Protein AF-A0A085B6U9-F1 (afdb_monomer_lite)

Structure (mmCIF, N/CA/C/O backbone):
data_AF-A0A085B6U9-F1
#
_entry.id   AF-A0A085B6U9-F1
#
loop_
_atom_site.group_PDB
_atom_site.id
_atom_site.type_symbol
_atom_site.label_atom_id
_atom_site.label_alt_id
_atom_site.label_comp_id
_atom_site.label_asym_id
_atom_site.label_entity_id
_atom_site.label_seq_id
_atom_site.pdbx_PDB_ins_code
_atom_site.Cartn_x
_atom_site.Cartn_y
_atom_site.Cartn_z
_atom_site.occupancy
_atom_site.B_iso_or_equiv
_atom_site.auth_seq_id
_atom_site.auth_comp_id
_atom_site.auth_asym_id
_atom_site.auth_atom_id
_atom_site.pdbx_PDB_model_num
ATOM 1 N N . MET A 1 1 ? -28.269 -26.708 -28.629 1.00 34.62 1 MET A N 1
ATOM 2 C CA . MET A 1 1 ? -27.521 -26.053 -27.531 1.00 34.62 1 MET A CA 1
ATOM 3 C C . MET A 1 1 ? -26.055 -25.933 -27.921 1.00 34.62 1 MET A C 1
ATOM 5 O O . MET A 1 1 ? -25.406 -26.954 -28.085 1.00 34.62 1 MET A O 1
ATOM 9 N N . LYS A 1 2 ? -25.537 -24.718 -28.120 1.00 34.75 2 LYS A N 1
ATOM 10 C CA . LYS A 1 2 ? -24.095 -24.464 -28.277 1.00 34.75 2 LYS A CA 1
ATOM 11 C C . LYS A 1 2 ? -23.695 -23.452 -27.210 1.00 34.75 2 LYS A C 1
ATOM 13 O O . LYS A 1 2 ? -23.883 -22.256 -27.400 1.00 34.75 2 LYS A O 1
ATOM 18 N N . VAL A 1 3 ? -23.204 -23.938 -26.074 1.00 42.84 3 VAL A N 1
ATOM 19 C CA . VAL A 1 3 ? -22.596 -23.081 -25.053 1.00 42.84 3 VAL A CA 1
ATOM 20 C C . VAL A 1 3 ? -21.201 -22.731 -25.562 1.00 42.84 3 VAL A C 1
ATOM 22 O O . VAL A 1 3 ? -20.303 -23.569 -25.566 1.00 42.84 3 VAL A O 1
ATOM 25 N N . ARG A 1 4 ? -21.031 -21.511 -26.077 1.00 40.19 4 ARG A N 1
ATOM 26 C CA . ARG A 1 4 ? -19.706 -20.947 -26.344 1.00 40.19 4 ARG A CA 1
ATOM 27 C C . ARG A 1 4 ? -19.154 -20.444 -25.015 1.00 40.19 4 ARG A C 1
ATOM 29 O O . ARG A 1 4 ? -19.522 -19.366 -24.564 1.00 40.19 4 ARG A O 1
ATOM 36 N N . ILE A 1 5 ? -18.304 -21.245 -24.382 1.00 47.62 5 ILE A N 1
ATOM 37 C CA . ILE A 1 5 ? -17.497 -20.802 -23.245 1.00 47.62 5 ILE A CA 1
ATOM 38 C C . ILE A 1 5 ? -16.390 -19.918 -23.824 1.00 47.62 5 ILE A C 1
ATOM 40 O O . ILE A 1 5 ? -15.422 -20.410 -24.400 1.00 47.62 5 ILE A O 1
ATOM 44 N N . LEU A 1 6 ? -16.573 -18.602 -23.734 1.00 37.81 6 LEU A N 1
ATOM 45 C CA . LEU A 1 6 ? -15.522 -17.632 -24.008 1.00 37.81 6 LEU A CA 1
ATOM 46 C C . LEU A 1 6 ? -14.590 -17.620 -22.789 1.00 37.81 6 LEU A C 1
ATOM 48 O O . LEU A 1 6 ? -14.891 -16.991 -21.778 1.00 37.81 6 LEU A O 1
ATOM 52 N N . PHE A 1 7 ? -13.478 -18.350 -22.868 1.00 39.75 7 PHE A N 1
ATOM 53 C CA . PHE A 1 7 ? -12.375 -18.197 -21.921 1.00 39.75 7 PHE A CA 1
ATOM 54 C C . PHE A 1 7 ? -11.731 -16.827 -22.163 1.00 39.75 7 PHE A C 1
ATOM 56 O O . PHE A 1 7 ? -10.885 -16.662 -23.040 1.00 39.75 7 PHE A O 1
ATOM 63 N N . LEU A 1 8 ? -12.171 -15.824 -21.404 1.00 36.19 8 LEU A N 1
ATOM 64 C CA . LEU A 1 8 ? -11.485 -14.543 -21.304 1.00 36.19 8 LEU A CA 1
ATOM 65 C C . LEU A 1 8 ? -10.209 -14.779 -20.484 1.00 36.19 8 LEU A C 1
ATOM 67 O O . LEU A 1 8 ? -10.230 -14.763 -19.255 1.00 36.19 8 LEU A O 1
ATOM 71 N N . ILE A 1 9 ? -9.103 -15.073 -21.168 1.00 42.84 9 ILE A N 1
ATOM 72 C CA . ILE A 1 9 ? -7.777 -15.123 -20.551 1.00 42.84 9 ILE A CA 1
ATOM 73 C C . ILE A 1 9 ? -7.449 -13.683 -20.149 1.00 42.84 9 ILE A C 1
ATOM 75 O O . ILE A 1 9 ? -7.064 -12.869 -20.988 1.00 42.84 9 ILE A O 1
ATOM 79 N N . LEU A 1 10 ? -7.647 -13.351 -18.869 1.00 38.00 10 LEU A N 1
ATOM 80 C CA . LEU A 1 10 ? -7.000 -12.189 -18.275 1.00 38.00 10 LEU A CA 1
ATOM 81 C C . LEU A 1 10 ? -5.497 -12.409 -18.448 1.00 38.00 10 LEU A C 1
ATOM 83 O O . LEU A 1 10 ? -4.898 -13.225 -17.748 1.00 38.00 10 LEU A O 1
ATOM 87 N N . PHE A 1 11 ? -4.890 -11.691 -19.391 1.00 35.78 11 PHE A N 1
ATOM 88 C CA . PHE A 1 11 ? -3.456 -11.457 -19.382 1.00 35.78 11 PHE A CA 1
ATOM 89 C C . PHE A 1 11 ? -3.160 -10.637 -18.131 1.00 35.78 11 PHE A C 1
ATOM 91 O O . PHE A 1 11 ? -3.142 -9.410 -18.154 1.00 35.78 11 PHE A O 1
ATOM 98 N N . ILE A 1 12 ? -2.989 -11.331 -17.007 1.00 46.59 12 ILE A N 1
ATOM 99 C CA . ILE A 1 12 ? -2.345 -10.765 -15.837 1.00 46.59 12 ILE A CA 1
ATOM 100 C C . ILE A 1 12 ? -0.934 -10.468 -16.327 1.00 46.59 12 ILE A C 1
ATOM 102 O O . ILE A 1 12 ? -0.148 -11.386 -16.570 1.00 46.59 12 ILE A O 1
ATOM 106 N N . THR A 1 13 ? -0.655 -9.192 -16.573 1.00 43.94 13 THR A N 1
ATOM 107 C CA . THR A 1 13 ? 0.660 -8.656 -16.917 1.00 43.94 13 THR A CA 1
ATOM 108 C C . THR A 1 13 ? 1.561 -8.826 -15.700 1.00 43.94 13 THR A C 1
ATOM 110 O O . THR A 1 13 ? 1.844 -7.893 -14.949 1.00 43.94 13 THR A O 1
ATOM 113 N N . ASN A 1 14 ? 1.930 -10.077 -15.445 1.00 47.41 14 ASN A N 1
ATOM 114 C CA . ASN A 1 14 ? 2.932 -10.441 -14.473 1.00 47.41 14 ASN A CA 1
ATOM 115 C C . ASN A 1 14 ? 4.244 -9.864 -14.998 1.00 47.41 14 ASN A C 1
ATOM 117 O O . ASN A 1 14 ? 4.572 -10.039 -16.174 1.00 47.41 14 ASN A O 1
ATOM 121 N N . CYS A 1 15 ? 4.960 -9.154 -14.133 1.00 56.69 15 CYS A N 1
ATOM 122 C CA . CYS A 1 15 ? 6.300 -8.653 -14.398 1.00 56.69 15 CYS A CA 1
ATOM 123 C C . CYS A 1 15 ? 7.196 -9.884 -14.675 1.00 56.69 15 CYS A C 1
ATOM 125 O O . CYS A 1 15 ? 7.730 -10.467 -13.741 1.00 56.69 15 CYS A O 1
ATOM 127 N N . ASN A 1 16 ? 7.276 -10.361 -15.924 1.00 44.38 16 ASN A N 1
ATOM 128 C CA . ASN A 1 16 ? 8.026 -11.567 -16.275 1.00 44.38 16 ASN A CA 1
ATOM 129 C C . ASN A 1 16 ? 9.485 -11.152 -16.512 1.00 44.38 16 ASN A C 1
ATOM 131 O O . ASN A 1 16 ? 9.751 -10.461 -17.502 1.00 44.38 16 ASN A O 1
ATOM 135 N N . PRO A 1 17 ? 10.432 -11.485 -15.618 1.00 45.44 17 PRO A N 1
ATOM 136 C CA . PRO A 1 17 ? 11.805 -11.061 -15.791 1.00 45.44 17 PRO A CA 1
ATOM 137 C C . PRO A 1 17 ? 12.448 -11.965 -16.845 1.00 45.44 17 PRO A C 1
ATOM 139 O O . PRO A 1 17 ? 12.503 -13.186 -16.696 1.00 45.44 17 PRO A O 1
ATOM 142 N N . LYS A 1 18 ? 12.969 -11.378 -17.924 1.00 42.44 18 LYS A N 1
ATOM 143 C CA . LYS A 1 18 ? 14.032 -12.047 -18.674 1.00 42.44 18 LYS A CA 1
ATOM 144 C C . LYS A 1 18 ? 15.258 -12.036 -17.766 1.00 42.44 18 LYS A C 1
ATOM 146 O O . LYS A 1 18 ? 15.871 -10.995 -17.620 1.00 42.44 18 LYS A O 1
ATOM 151 N N . ASN A 1 19 ? 15.539 -13.174 -17.131 1.00 37.75 19 ASN A N 1
ATOM 152 C CA . ASN A 1 19 ? 16.795 -13.561 -16.476 1.00 37.75 19 ASN A CA 1
ATOM 153 C C . ASN A 1 19 ? 17.867 -12.454 -16.366 1.00 37.75 19 ASN A C 1
ATOM 155 O O . ASN A 1 19 ? 18.867 -12.504 -17.085 1.00 37.75 19 ASN A O 1
ATOM 159 N N . SER A 1 20 ? 17.712 -11.502 -15.444 1.00 37.53 20 SER A N 1
ATOM 160 C CA . SER A 1 20 ? 18.821 -10.642 -15.035 1.00 37.53 20 SER A CA 1
ATOM 161 C C . SER A 1 20 ? 19.464 -11.276 -13.800 1.00 37.53 20 SER A C 1
ATOM 163 O O . SER A 1 20 ? 18.860 -11.445 -12.746 1.00 37.53 20 SER A O 1
ATOM 165 N N . LYS A 1 21 ? 20.699 -11.754 -13.970 1.00 34.97 21 LYS A N 1
ATOM 166 C CA . LYS A 1 21 ? 21.446 -12.596 -13.015 1.00 34.97 21 LYS A CA 1
ATOM 167 C C . LYS A 1 21 ? 21.973 -11.856 -11.772 1.00 34.97 21 LYS A C 1
ATOM 169 O O . LYS A 1 21 ? 22.917 -12.324 -11.149 1.00 34.97 21 LYS A O 1
ATOM 174 N N . LEU A 1 22 ? 21.375 -10.730 -11.405 1.00 40.50 22 LEU A N 1
ATOM 175 C CA . LEU A 1 22 ? 21.756 -9.906 -10.257 1.00 40.50 22 LEU A CA 1
ATOM 176 C C . LEU A 1 22 ? 20.477 -9.324 -9.634 1.00 40.50 22 LEU A C 1
ATOM 178 O O . LEU A 1 22 ? 20.270 -8.115 -9.627 1.00 40.50 22 LEU A O 1
ATOM 182 N N . GLU A 1 23 ? 19.576 -10.193 -9.171 1.00 43.03 23 GLU A N 1
ATOM 183 C CA . GLU A 1 23 ? 18.568 -9.791 -8.185 1.00 43.03 23 GLU A CA 1
ATOM 184 C C . GLU A 1 23 ? 19.289 -9.737 -6.836 1.00 43.03 23 GLU A C 1
ATOM 186 O O . GLU A 1 23 ? 19.410 -10.748 -6.145 1.00 43.03 23 GLU A O 1
ATOM 191 N N . ASP A 1 24 ? 19.854 -8.580 -6.491 1.00 44.72 24 ASP A N 1
ATOM 192 C CA . ASP A 1 24 ? 20.203 -8.346 -5.095 1.00 44.72 24 ASP A CA 1
ATOM 193 C C . ASP A 1 24 ? 18.875 -8.339 -4.330 1.00 44.72 24 ASP A C 1
ATOM 195 O O . ASP A 1 24 ? 17.967 -7.562 -4.627 1.00 44.72 24 ASP A O 1
ATOM 199 N N . ASP A 1 25 ? 18.714 -9.291 -3.414 1.00 51.00 25 ASP A N 1
ATOM 200 C CA . ASP A 1 25 ? 17.431 -9.685 -2.815 1.00 51.00 25 ASP A CA 1
ATOM 201 C C . ASP A 1 25 ? 16.840 -8.599 -1.880 1.00 51.00 25 ASP A C 1
ATOM 203 O O . ASP A 1 25 ? 15.831 -8.817 -1.205 1.00 51.00 25 ASP A O 1
ATOM 207 N N . ASN A 1 26 ? 17.494 -7.431 -1.823 1.00 56.41 26 ASN A N 1
ATOM 208 C CA . ASN A 1 26 ? 17.183 -6.276 -0.995 1.00 56.41 26 ASN A CA 1
ATOM 209 C C . ASN A 1 26 ? 17.076 -5.018 -1.867 1.00 56.41 26 ASN A C 1
ATOM 211 O O . ASN A 1 26 ? 17.933 -4.755 -2.712 1.00 56.41 26 ASN A O 1
ATOM 215 N N . SER A 1 27 ? 16.063 -4.185 -1.617 1.00 57.47 27 SER A N 1
ATOM 216 C CA . SER A 1 27 ? 16.022 -2.848 -2.210 1.00 57.47 27 SER A CA 1
ATOM 217 C C . SER A 1 27 ? 17.234 -2.039 -1.715 1.00 57.47 27 SER A C 1
ATOM 219 O O . SER A 1 27 ? 17.561 -2.111 -0.527 1.00 57.47 27 SER A O 1
ATOM 221 N N . PRO A 1 28 ? 17.911 -1.257 -2.578 1.00 65.69 28 PRO A N 1
ATOM 222 C CA . PRO A 1 28 ? 19.008 -0.395 -2.145 1.00 65.69 28 PRO A CA 1
ATOM 223 C C . PRO A 1 28 ? 18.579 0.505 -0.987 1.00 65.69 28 PRO A C 1
ATOM 225 O O . PRO A 1 28 ? 17.441 0.971 -0.974 1.00 65.69 28 PRO A O 1
ATOM 228 N N . ASN A 1 29 ? 19.497 0.811 -0.063 1.00 64.38 29 ASN A N 1
ATOM 229 C CA . ASN A 1 29 ? 19.189 1.571 1.158 1.00 64.38 29 ASN A CA 1
ATOM 230 C C . ASN A 1 29 ? 18.389 2.857 0.905 1.00 64.38 29 ASN A C 1
ATOM 232 O O . ASN A 1 29 ? 17.499 3.181 1.681 1.00 64.38 29 ASN A O 1
ATOM 236 N N . ILE A 1 30 ? 18.660 3.554 -0.204 1.00 62.66 30 ILE A N 1
ATOM 237 C CA . ILE A 1 30 ? 17.971 4.800 -0.574 1.00 62.66 30 ILE A CA 1
ATOM 238 C C . ILE A 1 30 ? 16.460 4.629 -0.784 1.00 62.66 30 ILE A C 1
ATOM 240 O O . ILE A 1 30 ? 15.720 5.599 -0.682 1.00 62.66 30 ILE A O 1
ATOM 244 N N . PHE A 1 31 ? 16.018 3.410 -1.092 1.00 69.94 31 PHE A N 1
ATOM 245 C CA . PHE A 1 31 ? 14.625 3.077 -1.337 1.00 69.94 31 PHE A CA 1
ATOM 246 C C . PHE A 1 31 ? 13.972 2.381 -0.147 1.00 69.94 31 PHE A C 1
ATOM 248 O O . PHE A 1 31 ? 12.766 2.196 -0.180 1.00 69.94 31 PHE A O 1
ATOM 255 N N . LEU A 1 32 ? 14.704 1.957 0.884 1.00 69.50 32 LEU A N 1
ATOM 256 C CA . LEU A 1 32 ? 14.102 1.192 1.976 1.00 69.50 32 LEU A CA 1
ATOM 257 C C . LEU A 1 32 ? 13.044 2.021 2.715 1.00 69.50 32 LEU A C 1
ATOM 259 O O . LEU A 1 32 ? 13.318 3.112 3.217 1.00 69.50 32 LEU A O 1
ATOM 263 N N . THR A 1 33 ? 11.832 1.475 2.813 1.00 61.41 33 THR A N 1
ATOM 264 C CA . THR A 1 33 ? 10.823 1.974 3.749 1.00 61.41 33 THR A CA 1
ATOM 265 C C . THR A 1 33 ? 11.217 1.522 5.147 1.00 61.41 33 THR A C 1
ATOM 267 O O . THR A 1 33 ? 11.375 0.323 5.374 1.00 61.41 33 THR A O 1
ATOM 270 N N . ASN A 1 34 ? 11.368 2.460 6.080 1.00 58.34 34 ASN A N 1
ATOM 271 C CA . ASN A 1 34 ? 11.744 2.208 7.470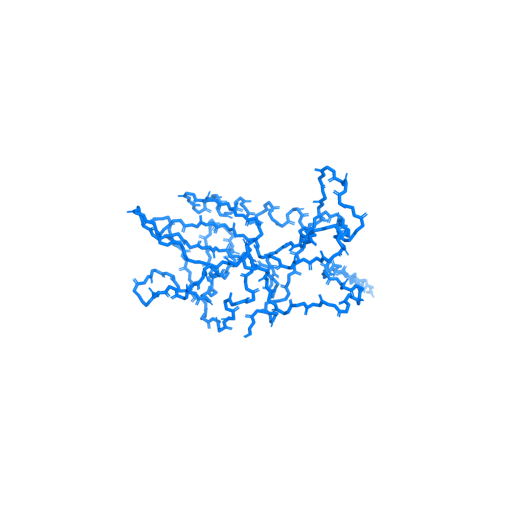 1.00 58.34 34 ASN A CA 1
ATOM 272 C C . ASN A 1 34 ? 13.105 1.516 7.682 1.00 58.34 34 ASN A C 1
ATOM 274 O O . ASN A 1 34 ? 13.231 0.293 7.715 1.00 58.34 34 ASN A O 1
ATOM 278 N N . TYR A 1 35 ? 14.120 2.329 8.000 1.00 52.19 35 TYR A N 1
ATOM 279 C CA . TYR A 1 35 ? 15.441 1.879 8.466 1.00 52.19 35 TYR A CA 1
ATOM 280 C C . TYR A 1 35 ? 15.385 1.026 9.758 1.00 52.19 35 TYR A C 1
ATOM 282 O O . TYR A 1 35 ? 16.368 0.374 10.115 1.00 52.19 35 TYR A O 1
ATOM 290 N N . TRP A 1 36 ? 14.235 0.983 10.444 1.00 58.09 36 TRP A N 1
ATOM 291 C CA . TRP A 1 36 ? 14.018 0.285 11.713 1.00 58.09 36 TRP A CA 1
ATOM 292 C C . TRP A 1 36 ? 12.545 -0.107 11.842 1.00 58.09 36 TRP A C 1
ATOM 294 O O . TRP A 1 36 ? 11.655 0.675 11.513 1.00 58.09 36 TRP A O 1
ATOM 304 N N . LYS A 1 37 ? 12.276 -1.308 12.360 1.00 66.38 37 LYS A N 1
ATOM 305 C CA . LYS A 1 37 ? 10.914 -1.731 12.700 1.00 66.38 37 LYS A CA 1
ATOM 306 C C . LYS A 1 37 ? 10.340 -0.782 13.764 1.00 66.38 37 LYS A C 1
ATOM 308 O O . LYS A 1 37 ? 10.841 -0.765 14.886 1.00 66.38 37 LYS A O 1
ATOM 313 N N . VAL A 1 38 ? 9.302 -0.025 13.411 1.00 77.69 38 VAL A N 1
ATOM 314 C CA . VAL A 1 38 ? 8.537 0.817 14.347 1.00 77.69 38 VAL A CA 1
ATOM 315 C C . VAL A 1 38 ? 7.830 -0.082 15.371 1.00 77.69 38 VAL A C 1
ATOM 317 O O . VAL A 1 38 ? 7.332 -1.151 15.011 1.00 77.69 38 VAL A O 1
ATOM 320 N N . ASP A 1 39 ? 7.800 0.317 16.649 1.00 85.88 39 ASP A N 1
ATOM 321 C CA . ASP A 1 39 ? 6.961 -0.361 17.647 1.00 85.88 39 ASP A CA 1
ATOM 322 C C . ASP A 1 39 ? 5.493 0.008 17.403 1.00 85.88 39 ASP A C 1
ATOM 324 O O . ASP A 1 39 ? 5.039 1.102 17.729 1.00 85.88 39 ASP A O 1
ATOM 328 N N . ASP A 1 40 ? 4.761 -0.913 16.785 1.00 89.19 40 ASP A N 1
ATOM 329 C CA . ASP A 1 40 ? 3.393 -0.721 16.310 1.00 89.19 40 ASP A CA 1
ATOM 330 C C . ASP A 1 40 ? 2.331 -1.342 17.231 1.00 89.19 40 ASP A C 1
ATOM 332 O O . ASP A 1 40 ? 1.142 -1.352 16.909 1.00 89.19 40 ASP A O 1
ATOM 336 N N . LYS A 1 41 ? 2.723 -1.853 18.408 1.00 88.94 41 LYS A N 1
ATOM 337 C CA . LYS A 1 41 ? 1.820 -2.601 19.303 1.00 88.94 41 LYS A CA 1
ATOM 338 C C . LYS A 1 41 ? 0.549 -1.838 19.668 1.00 88.94 41 LYS A C 1
ATOM 340 O O . LYS A 1 41 ? -0.513 -2.463 19.736 1.00 88.94 41 LYS A O 1
ATOM 345 N N . ASN A 1 42 ? 0.687 -0.530 19.882 1.00 90.00 42 ASN A N 1
ATOM 346 C CA . ASN A 1 42 ? -0.371 0.375 20.332 1.00 90.00 42 ASN A CA 1
ATOM 347 C C . ASN A 1 42 ? -0.922 1.269 19.208 1.00 90.00 42 ASN A C 1
ATOM 349 O O . ASN A 1 42 ? -1.703 2.177 19.484 1.00 90.00 42 ASN A O 1
ATOM 353 N N . LEU A 1 43 ? -0.514 1.043 17.956 1.00 93.06 43 LEU A N 1
ATOM 354 C CA . LEU A 1 43 ? -1.001 1.806 16.810 1.00 93.06 43 LEU A CA 1
ATOM 355 C C . LEU A 1 43 ? -2.310 1.216 16.271 1.00 93.06 43 LEU A C 1
ATOM 357 O O . LEU A 1 43 ? -2.606 0.035 16.464 1.00 93.06 43 LEU A O 1
ATOM 361 N N . LYS A 1 44 ? -3.096 2.045 15.567 1.00 93.44 44 LYS A N 1
ATOM 362 C CA . LYS A 1 44 ? -4.365 1.619 14.943 1.00 93.44 44 LYS A CA 1
ATOM 363 C C . LYS A 1 44 ? -4.166 0.488 13.935 1.00 93.44 44 LYS A C 1
ATOM 365 O O . LYS A 1 44 ? -5.018 -0.386 13.831 1.00 93.44 44 LYS A O 1
ATOM 370 N N . LEU A 1 45 ? -3.060 0.533 13.199 1.00 95.25 45 LEU A N 1
ATOM 371 C CA . LEU A 1 45 ? -2.657 -0.466 12.220 1.00 95.25 45 LEU A CA 1
ATOM 372 C C . LEU A 1 45 ? -1.224 -0.908 12.497 1.00 95.25 45 LEU A C 1
ATOM 374 O O . LEU A 1 45 ? -0.409 -0.118 12.975 1.00 95.25 45 LEU A O 1
ATOM 378 N N . LYS A 1 46 ? -0.923 -2.161 12.166 1.00 94.38 46 LYS A N 1
ATOM 379 C CA . LYS A 1 46 ? 0.391 -2.772 12.368 1.00 94.38 46 LYS A CA 1
ATOM 380 C C . LYS A 1 46 ? 1.041 -3.111 11.046 1.00 94.38 46 LYS A C 1
ATOM 382 O O . LYS A 1 46 ? 0.370 -3.371 10.047 1.00 94.38 46 LYS A O 1
ATOM 387 N N . PHE A 1 47 ? 2.363 -3.158 11.051 1.00 92.56 47 PHE A N 1
ATOM 388 C CA . PHE A 1 47 ? 3.131 -3.613 9.911 1.00 92.56 47 PHE A CA 1
ATOM 389 C C . PHE A 1 47 ? 2.717 -5.043 9.539 1.00 92.56 47 PHE A C 1
ATOM 391 O O . PHE A 1 47 ? 2.623 -5.932 10.391 1.00 92.56 47 PHE A O 1
ATOM 398 N N . GLY A 1 48 ? 2.445 -5.264 8.256 1.00 93.75 48 GLY A N 1
ATOM 399 C CA . GLY A 1 48 ? 1.944 -6.528 7.728 1.00 93.75 48 GLY A CA 1
ATOM 400 C C . GLY A 1 48 ? 0.434 -6.738 7.864 1.00 93.75 48 GLY A C 1
ATOM 401 O O . GLY A 1 48 ? -0.062 -7.765 7.397 1.00 93.75 48 GLY A O 1
ATOM 402 N N . ASP A 1 49 ? -0.324 -5.809 8.457 1.00 96.62 49 ASP A N 1
ATOM 403 C CA . ASP A 1 49 ? -1.783 -5.924 8.483 1.00 96.62 49 ASP A CA 1
ATOM 404 C C . ASP A 1 49 ? -2.345 -5.861 7.062 1.00 96.62 49 ASP A C 1
ATOM 406 O O . ASP A 1 49 ? -2.201 -4.865 6.352 1.00 96.62 49 ASP A O 1
ATOM 410 N N . LEU A 1 50 ? -3.018 -6.938 6.657 1.00 97.31 50 LEU A N 1
ATOM 411 C CA . LEU A 1 50 ? -3.885 -6.951 5.491 1.00 97.31 50 LEU A CA 1
ATOM 412 C C . LEU A 1 50 ? -5.231 -6.368 5.912 1.00 97.31 50 LEU A C 1
ATOM 414 O O . LEU A 1 50 ? -5.974 -6.987 6.679 1.00 97.31 50 LEU A O 1
ATOM 418 N N . VAL A 1 51 ? -5.544 -5.195 5.385 1.00 97.69 51 VAL A N 1
ATOM 419 C CA . VAL A 1 51 ? -6.740 -4.426 5.711 1.00 97.69 51 VAL A CA 1
ATOM 420 C C . VAL A 1 51 ? -7.690 -4.352 4.526 1.00 97.69 51 VAL A C 1
ATOM 422 O O . VAL A 1 51 ? -7.282 -4.377 3.365 1.00 97.69 51 VAL A O 1
ATOM 425 N N . GLU A 1 52 ? -8.975 -4.253 4.834 1.00 97.50 52 GLU A N 1
ATOM 426 C CA . GLU A 1 52 ? -10.041 -3.983 3.880 1.00 97.50 52 GLU A CA 1
ATOM 427 C C . GLU A 1 52 ? -10.779 -2.712 4.303 1.00 97.50 52 GLU A C 1
ATOM 429 O O . GLU A 1 52 ? -11.322 -2.649 5.406 1.00 97.50 52 GLU A O 1
ATOM 434 N N . PHE A 1 53 ? -10.786 -1.703 3.436 1.00 95.94 53 PHE A N 1
ATOM 435 C CA . PHE A 1 53 ? -11.553 -0.472 3.610 1.00 95.94 53 PHE A CA 1
ATOM 436 C C . PHE A 1 53 ? -12.861 -0.572 2.831 1.00 95.94 53 PHE A C 1
ATOM 438 O O . PHE A 1 53 ? -12.846 -0.857 1.631 1.00 95.94 53 PHE A O 1
ATOM 445 N N . ASN A 1 54 ? -13.979 -0.291 3.501 1.00 93.75 54 ASN A N 1
ATOM 446 C CA . ASN A 1 54 ? -15.298 -0.237 2.874 1.00 93.75 54 ASN A CA 1
ATOM 447 C C . ASN A 1 54 ? -15.631 1.228 2.569 1.00 93.75 54 ASN A C 1
ATOM 449 O O . ASN A 1 54 ? -15.916 2.010 3.480 1.00 93.75 54 ASN A O 1
ATOM 453 N N . ILE A 1 55 ? -15.568 1.616 1.295 1.00 92.25 55 ILE A N 1
ATOM 454 C CA . ILE A 1 55 ? -15.741 3.008 0.861 1.00 92.25 55 ILE A CA 1
ATOM 455 C C . ILE A 1 55 ? -16.896 3.070 -0.136 1.00 92.25 55 ILE A C 1
ATOM 457 O O . ILE A 1 55 ? -16.754 2.800 -1.330 1.00 92.25 55 ILE A O 1
ATOM 461 N N . GLY A 1 56 ? -18.081 3.421 0.364 1.00 89.00 56 GLY A N 1
ATOM 462 C CA . GLY A 1 56 ? -19.307 3.379 -0.428 1.00 89.00 56 GLY A CA 1
ATOM 463 C C . GLY A 1 56 ? -19.665 1.940 -0.808 1.00 89.00 56 GLY A C 1
ATOM 464 O O . GLY A 1 56 ? -20.066 1.163 0.050 1.00 89.00 56 GLY A O 1
ATOM 465 N N . LYS A 1 57 ? -19.541 1.599 -2.096 1.00 89.88 57 LYS A N 1
ATOM 466 C CA . LYS A 1 57 ? -19.800 0.245 -2.631 1.00 89.88 57 LYS A CA 1
ATOM 467 C C . LYS A 1 57 ? -18.520 -0.532 -2.963 1.00 89.88 57 LYS A C 1
ATOM 469 O O . LYS A 1 57 ? -18.605 -1.640 -3.480 1.00 89.88 57 LYS A O 1
ATOM 474 N N . GLU A 1 58 ? -17.359 0.071 -2.727 1.00 91.94 58 GLU A N 1
ATOM 475 C CA . GLU A 1 58 ? -16.057 -0.481 -3.093 1.00 91.94 58 GLU A CA 1
ATOM 476 C C . GLU A 1 58 ? -15.363 -1.048 -1.858 1.00 91.94 58 GLU A C 1
ATOM 478 O O . GLU A 1 58 ? -15.330 -0.401 -0.807 1.00 91.94 58 GLU A O 1
ATOM 483 N N . ASN A 1 59 ? -14.756 -2.221 -2.026 1.00 93.62 59 ASN A N 1
ATOM 484 C CA . ASN A 1 59 ? -13.929 -2.855 -1.007 1.00 93.62 59 ASN A CA 1
ATOM 485 C C . ASN A 1 59 ? -12.479 -2.823 -1.473 1.00 93.62 59 ASN A C 1
ATOM 487 O O . ASN A 1 59 ? -12.103 -3.522 -2.417 1.00 93.62 59 ASN A O 1
ATOM 491 N N . ILE A 1 60 ? -11.670 -1.998 -0.817 1.00 95.56 60 ILE A N 1
ATOM 492 C CA . ILE A 1 60 ? -10.260 -1.824 -1.163 1.00 95.56 60 ILE A CA 1
ATOM 493 C C . ILE A 1 60 ? -9.424 -2.643 -0.202 1.00 95.56 60 ILE A C 1
ATOM 495 O O . ILE A 1 60 ? -9.496 -2.443 1.009 1.00 95.56 60 ILE A O 1
ATOM 499 N N . LYS A 1 61 ? -8.591 -3.530 -0.745 1.00 97.31 61 LYS A N 1
ATOM 500 C CA . LYS A 1 61 ? -7.618 -4.282 0.044 1.00 97.31 61 LYS A CA 1
ATOM 501 C C . LYS A 1 61 ? -6.254 -3.625 -0.050 1.00 97.31 61 LYS A C 1
ATOM 503 O O . LYS A 1 61 ? -5.794 -3.298 -1.143 1.00 97.31 61 LYS A O 1
ATOM 508 N N . ALA A 1 62 ? -5.609 -3.466 1.095 1.00 97.31 62 ALA A N 1
ATOM 509 C CA . ALA A 1 62 ? -4.251 -2.960 1.197 1.00 97.31 62 ALA A CA 1
ATOM 510 C C . ALA A 1 62 ? -3.477 -3.746 2.252 1.00 97.31 62 ALA A C 1
ATOM 512 O O . ALA A 1 62 ? -4.070 -4.307 3.171 1.00 97.31 62 ALA A O 1
ATOM 513 N N . ILE A 1 63 ? -2.157 -3.778 2.130 1.00 96.69 63 ILE A N 1
ATOM 514 C CA . ILE A 1 63 ? -1.262 -4.243 3.184 1.00 96.69 63 ILE A CA 1
ATOM 515 C C . ILE A 1 63 ? -0.462 -3.056 3.712 1.00 96.69 63 ILE A C 1
ATOM 517 O O . ILE A 1 63 ? 0.019 -2.226 2.939 1.00 96.69 63 ILE A O 1
ATOM 521 N N . VAL A 1 64 ? -0.343 -2.962 5.032 1.00 95.44 64 VAL A N 1
ATOM 522 C CA . VAL A 1 64 ? 0.486 -1.949 5.690 1.00 95.44 64 VAL A CA 1
ATOM 523 C C . VAL A 1 64 ? 1.941 -2.387 5.575 1.00 95.44 64 VAL A C 1
ATOM 525 O O . VAL A 1 64 ? 2.350 -3.360 6.208 1.00 95.44 64 VAL A O 1
ATOM 528 N N . LEU A 1 65 ? 2.715 -1.699 4.741 1.00 93.44 65 LEU A N 1
ATOM 529 C CA . LEU A 1 65 ? 4.126 -2.019 4.481 1.00 93.44 65 LEU A CA 1
ATOM 530 C C . LEU A 1 65 ? 5.065 -0.862 4.824 1.00 93.44 65 LEU A C 1
ATOM 532 O O . LEU A 1 65 ? 6.264 -0.965 4.594 1.00 93.44 65 LEU A O 1
ATOM 536 N N . ASP A 1 66 ? 4.537 0.219 5.393 1.00 91.94 66 ASP A N 1
ATOM 537 C CA . ASP A 1 66 ? 5.335 1.286 5.977 1.00 91.94 66 ASP A CA 1
ATOM 538 C C . ASP A 1 66 ? 4.556 1.994 7.089 1.00 91.94 66 ASP A C 1
ATOM 540 O O . ASP A 1 66 ? 3.322 2.024 7.079 1.00 91.94 66 ASP A O 1
ATOM 544 N N . ILE A 1 67 ? 5.276 2.561 8.051 1.00 91.88 67 ILE A N 1
ATOM 545 C CA . ILE A 1 67 ? 4.717 3.370 9.139 1.00 91.88 67 ILE A CA 1
ATOM 546 C C . ILE A 1 67 ? 5.687 4.520 9.369 1.00 91.88 67 ILE A C 1
ATOM 548 O O . ILE A 1 67 ? 6.832 4.271 9.728 1.00 91.88 67 ILE A O 1
ATOM 552 N N . SER A 1 68 ? 5.229 5.753 9.179 1.00 89.94 68 SER A N 1
ATOM 553 C CA . SER A 1 68 ? 6.017 6.969 9.376 1.00 89.94 68 SER A CA 1
ATOM 554 C C . SER A 1 68 ? 5.435 7.759 10.551 1.00 89.94 68 SER A C 1
ATOM 556 O O . SER A 1 68 ? 4.385 8.389 10.394 1.00 89.94 68 SER A O 1
ATOM 558 N N . PRO A 1 69 ? 6.043 7.684 11.748 1.00 8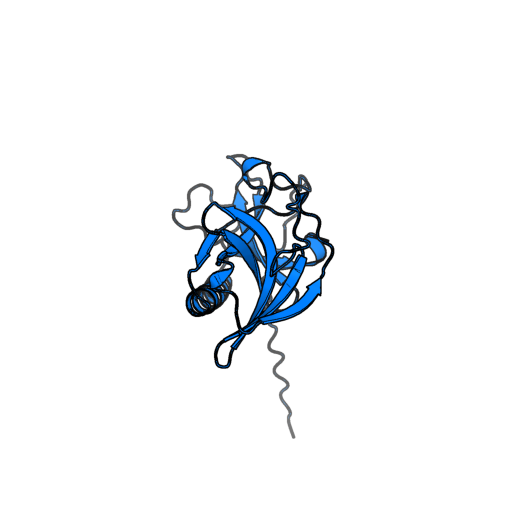8.50 69 PRO A N 1
ATOM 559 C CA . PRO A 1 69 ? 5.664 8.531 12.871 1.00 88.50 69 PRO A CA 1
ATOM 560 C C . PRO A 1 69 ? 6.101 9.975 12.610 1.00 88.50 69 PRO A C 1
ATOM 562 O O . PRO A 1 69 ? 7.278 10.233 12.360 1.00 88.50 69 PRO A O 1
ATOM 565 N N . GLU A 1 70 ? 5.167 10.915 12.705 1.00 88.25 70 GLU A N 1
ATOM 566 C CA . GLU A 1 70 ? 5.411 12.351 12.570 1.00 88.25 70 GLU A CA 1
ATOM 567 C C . GLU A 1 70 ? 4.847 13.114 13.782 1.00 88.25 70 GLU A C 1
ATOM 569 O O . GLU A 1 70 ? 4.218 12.539 14.672 1.00 88.25 70 GLU A O 1
ATOM 574 N N . ASN A 1 71 ? 5.105 14.425 13.856 1.00 87.06 71 ASN A N 1
ATOM 575 C CA . ASN A 1 71 ? 4.692 15.252 14.999 1.00 87.06 71 ASN A CA 1
ATOM 576 C C . ASN A 1 71 ? 3.165 15.369 15.143 1.00 87.06 71 ASN A C 1
ATOM 578 O O . ASN A 1 71 ? 2.673 15.621 16.242 1.00 87.06 71 ASN A O 1
ATOM 582 N N . ASP A 1 72 ? 2.423 15.243 14.043 1.00 90.19 72 ASP A N 1
ATOM 583 C CA . ASP A 1 72 ? 0.965 15.371 13.985 1.00 90.19 72 ASP A CA 1
ATOM 584 C C . ASP A 1 72 ? 0.223 14.027 14.067 1.00 90.19 72 ASP A C 1
ATOM 586 O O . ASP A 1 72 ? -1.010 14.011 14.147 1.00 90.19 72 ASP A O 1
ATOM 590 N N . GLY A 1 73 ? 0.971 12.923 14.129 1.00 90.44 73 GLY A N 1
ATOM 591 C CA . GLY A 1 73 ? 0.463 11.568 14.271 1.00 90.44 73 GLY A CA 1
ATOM 592 C C . GLY A 1 73 ? 1.207 10.570 13.390 1.00 90.44 73 GLY A C 1
ATOM 593 O O . GLY A 1 73 ? 2.278 10.830 12.842 1.00 90.44 73 GLY A O 1
ATOM 594 N N . ASN A 1 74 ? 0.643 9.373 13.284 1.00 92.69 74 ASN A N 1
ATOM 595 C CA . ASN A 1 74 ? 1.221 8.276 12.518 1.00 92.69 74 ASN A CA 1
ATOM 596 C C . ASN A 1 74 ? 0.638 8.223 11.104 1.00 92.69 74 ASN A C 1
ATOM 598 O O . ASN A 1 74 ? -0.582 8.222 10.912 1.00 92.69 74 ASN A O 1
ATOM 602 N N . TRP A 1 75 ? 1.514 8.087 10.113 1.00 93.88 75 TRP A N 1
ATOM 603 C CA . TRP A 1 75 ? 1.143 7.848 8.723 1.00 93.88 75 TRP A CA 1
ATOM 604 C C . TRP A 1 75 ? 1.378 6.389 8.357 1.00 93.88 75 TRP A C 1
ATOM 606 O O . TRP A 1 75 ? 2.485 5.869 8.490 1.00 93.88 75 TRP A O 1
ATOM 616 N N . PHE A 1 76 ? 0.342 5.723 7.858 1.00 94.69 76 PHE A N 1
ATOM 617 C CA . PHE A 1 76 ? 0.415 4.316 7.472 1.00 94.69 76 PHE A CA 1
ATOM 618 C C . PHE A 1 76 ? 0.546 4.202 5.958 1.00 94.69 76 PHE A C 1
ATOM 620 O O . PHE A 1 76 ? -0.355 4.613 5.226 1.00 94.69 76 PHE A O 1
ATOM 627 N N . GLY A 1 77 ? 1.660 3.640 5.493 1.00 95.06 77 GLY A N 1
ATOM 628 C CA . GLY A 1 77 ? 1.901 3.354 4.085 1.00 95.06 77 GLY A CA 1
ATOM 629 C C . GLY A 1 77 ? 1.123 2.119 3.653 1.00 95.06 77 GLY A C 1
ATOM 630 O O . GLY A 1 77 ? 1.498 0.982 3.956 1.00 95.06 77 GLY A O 1
ATOM 631 N N . LEU A 1 78 ? 0.033 2.356 2.930 1.00 96.75 78 LEU A N 1
ATOM 632 C CA . LEU A 1 78 ? -0.850 1.334 2.391 1.00 96.75 78 LEU A CA 1
ATOM 633 C C . LEU A 1 78 ? -0.408 0.971 0.976 1.00 96.75 78 LEU A C 1
ATOM 635 O O . LEU A 1 78 ? -0.466 1.802 0.071 1.00 96.75 78 LEU A O 1
ATOM 639 N N . CYS A 1 79 ? -0.016 -0.283 0.773 1.00 96.38 79 CYS A N 1
ATOM 640 C CA . CYS A 1 79 ? 0.225 -0.828 -0.556 1.00 96.38 79 CYS A CA 1
ATOM 641 C C . CYS A 1 79 ? -1.006 -1.619 -1.009 1.00 96.38 79 CYS A C 1
ATOM 643 O O . CYS A 1 79 ? -1.394 -2.602 -0.371 1.00 96.38 79 CYS A O 1
ATOM 645 N N . PHE A 1 80 ? -1.661 -1.174 -2.082 1.00 97.44 80 PHE A N 1
ATOM 646 C CA . PHE A 1 80 ? -2.913 -1.777 -2.541 1.00 97.44 80 PHE A CA 1
ATOM 647 C C . PHE A 1 80 ? -2.722 -3.171 -3.136 1.00 97.44 80 PHE A C 1
ATOM 649 O O . PHE A 1 80 ? -1.664 -3.503 -3.673 1.00 97.44 80 PHE A O 1
ATOM 656 N N . LEU A 1 81 ? -3.786 -3.977 -3.073 1.00 95.50 81 LEU A N 1
ATOM 657 C CA . LEU A 1 81 ? -3.838 -5.310 -3.659 1.00 95.50 81 LEU A CA 1
ATOM 658 C C . LEU A 1 81 ? -4.820 -5.386 -4.828 1.00 95.50 81 LEU A C 1
ATOM 660 O O . LEU A 1 81 ? -5.922 -4.844 -4.777 1.00 95.50 81 LEU A O 1
ATOM 664 N N . ASN A 1 82 ? -4.450 -6.171 -5.837 1.00 93.25 82 ASN A N 1
ATOM 665 C CA . ASN A 1 82 ? -5.360 -6.746 -6.820 1.00 93.25 82 ASN A CA 1
ATOM 666 C C . ASN A 1 82 ? -5.262 -8.278 -6.716 1.00 93.25 82 ASN A C 1
ATOM 668 O O . ASN A 1 82 ? -4.278 -8.887 -7.139 1.00 93.25 82 ASN A O 1
ATOM 672 N N . GLY A 1 83 ? -6.236 -8.909 -6.057 1.00 90.00 83 GLY A N 1
ATOM 673 C CA . GLY A 1 83 ? -6.128 -10.318 -5.665 1.00 90.00 83 GLY A CA 1
ATOM 674 C C . GLY A 1 83 ? -4.977 -10.549 -4.675 1.00 90.00 83 GLY A C 1
ATOM 675 O O . GLY A 1 83 ? -4.947 -9.933 -3.614 1.00 90.00 83 GLY A O 1
ATOM 676 N N . ASN A 1 84 ? -4.034 -11.434 -5.021 1.00 89.00 84 ASN A N 1
ATOM 677 C CA . ASN A 1 84 ? -2.825 -11.726 -4.226 1.00 89.00 84 ASN A CA 1
ATOM 678 C C . ASN A 1 84 ? -1.581 -10.957 -4.706 1.00 89.00 84 ASN A C 1
ATOM 680 O O . ASN A 1 84 ? -0.454 -11.305 -4.342 1.00 89.00 84 ASN A O 1
ATOM 684 N N . GLN A 1 85 ? -1.770 -9.952 -5.557 1.00 92.88 85 GLN A N 1
ATOM 685 C CA . GLN A 1 85 ? -0.681 -9.147 -6.083 1.00 92.88 85 GLN A CA 1
ATOM 686 C C . GLN A 1 85 ? -0.723 -7.744 -5.492 1.00 92.88 85 GLN A C 1
ATOM 688 O O . GLN A 1 85 ? -1.797 -7.153 -5.393 1.00 92.88 85 GLN A O 1
ATOM 693 N N . ILE A 1 86 ? 0.439 -7.214 -5.126 1.00 94.25 86 ILE A N 1
ATOM 694 C CA . ILE A 1 86 ? 0.584 -5.864 -4.588 1.00 94.25 86 ILE A CA 1
ATOM 695 C C . ILE A 1 86 ? 0.995 -4.878 -5.678 1.00 94.25 86 ILE A C 1
ATOM 697 O O . ILE A 1 86 ? 1.612 -5.255 -6.680 1.00 94.25 86 ILE A O 1
ATOM 701 N N . PHE A 1 87 ? 0.650 -3.613 -5.478 1.00 95.25 87 PHE A N 1
ATOM 702 C CA . PHE A 1 87 ? 0.972 -2.534 -6.400 1.00 95.25 87 PHE A CA 1
ATOM 703 C C . PHE A 1 87 ? 2.447 -2.153 -6.246 1.00 95.25 87 PHE A C 1
ATOM 705 O O . PHE A 1 87 ? 2.901 -1.804 -5.161 1.00 95.25 87 PHE A O 1
ATOM 712 N N . GLY A 1 88 ? 3.202 -2.176 -7.339 1.00 92.88 88 GLY A N 1
ATOM 713 C CA . GLY A 1 88 ? 4.577 -1.690 -7.333 1.00 92.88 88 GLY A CA 1
ATOM 714 C C . GLY A 1 88 ? 5.041 -1.180 -8.686 1.00 92.88 88 GLY A C 1
ATOM 715 O O . GLY A 1 88 ? 4.239 -1.011 -9.607 1.00 92.88 88 GLY A O 1
ATOM 716 N N . ARG A 1 89 ? 6.337 -0.932 -8.807 1.00 89.56 89 ARG A N 1
ATOM 717 C CA . ARG A 1 89 ? 7.010 -0.482 -10.025 1.00 89.56 89 ARG A CA 1
ATOM 718 C C . ARG A 1 89 ? 8.444 -0.988 -10.069 1.00 89.56 89 ARG A C 1
ATOM 720 O O . ARG A 1 89 ? 9.022 -1.305 -9.030 1.00 89.56 89 ARG A O 1
ATOM 727 N N . LYS A 1 90 ? 9.013 -1.035 -11.273 1.00 87.12 90 LYS A N 1
ATOM 728 C CA . LYS A 1 90 ? 10.429 -1.358 -11.491 1.00 87.12 90 LYS A CA 1
ATOM 729 C C . LYS A 1 90 ? 11.213 -0.136 -11.937 1.00 87.12 90 LYS A C 1
ATOM 731 O O . LYS A 1 90 ? 11.052 0.269 -13.081 1.00 87.12 90 LYS A O 1
ATOM 736 N N . ILE A 1 91 ? 12.068 0.432 -11.092 1.00 80.06 91 ILE A N 1
ATOM 737 C CA . ILE A 1 91 ? 12.870 1.616 -11.454 1.00 80.06 91 ILE A CA 1
ATOM 738 C C . ILE A 1 91 ? 14.302 1.196 -11.826 1.00 80.06 91 ILE A C 1
ATOM 740 O O . ILE A 1 91 ? 14.867 0.351 -11.132 1.00 80.06 91 ILE A O 1
ATOM 744 N N . PRO A 1 92 ? 14.916 1.766 -12.882 1.00 77.00 92 PRO A N 1
ATOM 745 C CA . PRO A 1 92 ? 16.328 1.541 -13.175 1.00 77.00 92 PRO A CA 1
ATOM 746 C C . PRO A 1 92 ? 17.233 2.060 -12.050 1.00 77.00 92 PRO A C 1
ATOM 748 O O . PRO A 1 92 ? 17.119 3.207 -11.616 1.00 77.00 92 PRO A O 1
ATOM 751 N N . GLN A 1 93 ? 18.172 1.236 -11.602 1.00 71.81 93 GLN A N 1
ATOM 752 C CA . GLN A 1 93 ? 19.227 1.612 -10.674 1.00 71.81 93 GLN A CA 1
ATOM 753 C C . GLN A 1 93 ? 20.496 1.968 -11.455 1.00 71.81 93 GLN A C 1
ATOM 755 O O . GLN A 1 93 ? 21.263 1.105 -11.888 1.00 71.81 93 GLN A O 1
ATOM 760 N N . GLY A 1 94 ? 20.731 3.272 -11.608 1.00 66.69 94 GLY A N 1
ATOM 761 C CA . GLY A 1 94 ? 21.882 3.798 -12.341 1.00 66.69 94 GLY A CA 1
ATOM 762 C C . GLY A 1 94 ? 21.833 3.498 -13.844 1.00 66.69 94 GLY A C 1
ATOM 763 O O . GLY A 1 94 ? 20.805 3.119 -14.395 1.00 66.69 94 GLY A O 1
ATOM 764 N N . PHE A 1 95 ? 22.969 3.678 -14.521 1.00 64.88 95 PHE A N 1
ATOM 765 C CA . PHE A 1 95 ? 23.077 3.521 -15.980 1.00 64.88 95 PHE A CA 1
ATOM 766 C C . PHE A 1 95 ? 23.365 2.078 -16.437 1.00 64.88 95 PHE A C 1
ATOM 768 O O . PHE A 1 95 ? 23.491 1.830 -17.630 1.00 64.88 95 PHE A O 1
ATOM 775 N N . GLY A 1 96 ? 23.488 1.128 -15.502 1.00 62.22 96 GLY A N 1
ATOM 776 C CA . GLY A 1 96 ? 23.882 -0.260 -15.781 1.00 62.22 96 GLY A CA 1
ATOM 777 C C . GLY A 1 96 ? 22.749 -1.181 -16.241 1.00 62.22 96 GLY A C 1
ATOM 778 O O . GLY A 1 96 ? 22.995 -2.358 -16.475 1.00 62.22 96 GLY A O 1
ATOM 779 N N . GLY A 1 97 ? 21.516 -0.676 -16.340 1.00 63.94 97 GLY A N 1
ATOM 780 C CA . GLY A 1 97 ? 20.351 -1.461 -16.763 1.00 63.94 97 GLY A CA 1
ATOM 781 C C . GLY A 1 97 ? 19.765 -2.382 -15.686 1.00 63.94 97 GLY A C 1
ATOM 782 O O . GLY A 1 97 ? 18.822 -3.109 -15.968 1.00 63.94 97 GLY A O 1
ATOM 783 N N . HIS A 1 98 ? 20.269 -2.355 -14.448 1.00 75.12 98 HIS A N 1
ATOM 784 C CA . HIS A 1 98 ? 19.649 -3.080 -13.336 1.00 75.12 98 HIS A CA 1
ATOM 785 C C . HIS A 1 98 ? 18.343 -2.407 -12.918 1.00 75.12 98 HIS A C 1
ATOM 787 O O . HIS A 1 98 ? 18.265 -1.184 -12.887 1.00 75.12 98 HIS A O 1
ATOM 793 N N . CYS A 1 99 ? 17.333 -3.194 -12.557 1.00 80.44 99 CYS A N 1
ATOM 794 C CA . CYS A 1 99 ? 16.034 -2.692 -12.122 1.00 80.44 99 CYS A CA 1
ATOM 795 C C . CYS A 1 99 ? 15.746 -3.119 -10.691 1.00 80.44 99 CYS A C 1
ATOM 797 O O . CYS A 1 99 ? 15.943 -4.280 -10.340 1.00 80.44 99 CYS A O 1
ATOM 799 N N . VAL A 1 100 ? 15.241 -2.185 -9.891 1.00 82.75 100 VAL A N 1
ATOM 800 C CA . VAL A 1 100 ? 14.825 -2.432 -8.511 1.00 82.75 100 VAL A CA 1
ATOM 801 C C . VAL A 1 100 ? 13.313 -2.510 -8.421 1.00 82.75 100 VAL A C 1
ATOM 803 O O . VAL A 1 100 ? 12.595 -1.717 -9.032 1.00 82.75 100 VAL A O 1
ATOM 806 N N . ASP A 1 101 ? 12.839 -3.466 -7.633 1.00 86.69 101 ASP A N 1
ATOM 807 C CA . ASP A 1 101 ? 11.422 -3.662 -7.363 1.00 86.69 101 ASP A CA 1
ATOM 808 C C . ASP A 1 101 ? 11.007 -2.808 -6.162 1.00 86.69 101 ASP A C 1
ATOM 810 O O . ASP A 1 101 ? 11.588 -2.915 -5.080 1.00 86.69 101 ASP A O 1
ATOM 814 N N . LEU A 1 102 ? 10.004 -1.954 -6.360 1.00 89.38 102 LEU A N 1
ATOM 815 C CA . LEU A 1 102 ? 9.547 -0.981 -5.372 1.00 89.38 102 LEU A CA 1
ATOM 816 C C . LEU A 1 102 ? 8.027 -1.049 -5.211 1.00 89.38 102 LEU A C 1
ATOM 818 O O . LEU A 1 102 ? 7.299 -1.157 -6.195 1.00 89.38 102 LEU A O 1
ATOM 822 N N . CYS A 1 103 ? 7.535 -0.975 -3.979 1.00 93.06 103 CYS A N 1
ATOM 823 C CA . CYS A 1 103 ? 6.112 -0.944 -3.660 1.00 93.06 103 CYS A CA 1
ATOM 824 C C . CYS A 1 103 ? 5.562 0.478 -3.791 1.00 93.06 103 CYS A C 1
ATOM 826 O O . CYS A 1 103 ? 6.218 1.441 -3.399 1.00 93.06 103 CYS A O 1
ATOM 828 N N . ASP A 1 104 ? 4.343 0.604 -4.308 1.00 94.12 104 ASP A N 1
ATOM 829 C CA . ASP A 1 104 ? 3.640 1.883 -4.359 1.00 94.12 104 ASP A CA 1
ATOM 830 C C . ASP A 1 104 ? 2.747 2.040 -3.135 1.00 94.12 104 ASP A C 1
ATOM 832 O O . ASP A 1 104 ? 2.036 1.108 -2.747 1.00 94.12 104 ASP A O 1
ATOM 836 N N . PHE A 1 105 ? 2.772 3.235 -2.559 1.00 94.94 105 PHE A N 1
ATOM 837 C CA . PHE A 1 105 ? 2.163 3.555 -1.284 1.00 94.94 105 PHE A CA 1
ATOM 838 C C . PHE A 1 105 ? 1.202 4.732 -1.400 1.00 94.94 105 PHE A C 1
ATOM 840 O O . PHE A 1 105 ? 1.555 5.795 -1.910 1.00 94.94 105 PHE A O 1
ATOM 847 N N . SER A 1 106 ? 0.027 4.581 -0.799 1.00 96.25 106 SER A N 1
ATOM 848 C CA . SER A 1 106 ? -0.762 5.720 -0.336 1.00 96.25 106 SER A CA 1
ATOM 849 C C . SER A 1 106 ? -0.628 5.819 1.180 1.00 96.25 106 SER A C 1
ATOM 851 O O . SER A 1 106 ? -0.931 4.868 1.900 1.00 96.25 106 SER A O 1
ATOM 853 N N . TYR A 1 107 ? -0.163 6.963 1.675 1.00 95.38 107 TYR A N 1
ATOM 854 C CA . TYR A 1 107 ? 0.005 7.206 3.105 1.00 95.38 107 TYR A CA 1
ATOM 855 C C . TYR A 1 107 ? -1.279 7.784 3.674 1.00 95.38 107 TYR A C 1
ATOM 857 O O . TYR A 1 107 ? -1.697 8.869 3.275 1.00 95.38 107 TYR A O 1
ATOM 865 N N . LEU A 1 108 ? -1.910 7.069 4.600 1.00 95.75 108 LEU A N 1
ATOM 866 C CA . LEU A 1 108 ? -3.120 7.526 5.276 1.00 95.75 108 LEU A CA 1
ATOM 867 C C . LEU A 1 108 ? -2.783 7.929 6.708 1.00 95.75 108 LEU A C 1
ATOM 869 O O . LEU A 1 108 ? -2.259 7.121 7.477 1.00 95.75 108 LEU A O 1
ATOM 873 N N . HIS A 1 109 ? -3.103 9.170 7.066 1.00 95.44 109 HIS A N 1
ATOM 874 C CA . HIS A 1 109 ? -2.925 9.648 8.432 1.00 95.44 109 HIS A CA 1
ATOM 875 C C . HIS A 1 109 ? -3.865 8.921 9.402 1.00 95.44 109 HIS A C 1
ATOM 877 O O . HIS A 1 109 ? -5.027 8.655 9.075 1.00 95.44 109 HIS A O 1
ATOM 883 N N . GLU A 1 110 ? -3.410 8.654 10.627 1.00 94.00 110 GLU A N 1
ATOM 884 C CA . GLU A 1 110 ? -4.160 7.866 11.606 1.00 94.00 110 GLU A CA 1
ATOM 885 C C . GLU A 1 110 ? -5.557 8.411 11.919 1.00 94.00 110 GLU A C 1
ATOM 887 O O . GLU A 1 110 ? -6.482 7.642 12.190 1.00 94.00 110 GLU A O 1
ATOM 892 N N . ASN A 1 111 ? -5.741 9.730 11.853 1.00 94.06 111 ASN A N 1
ATOM 893 C CA . ASN A 1 111 ? -7.031 10.377 12.107 1.00 94.06 111 ASN A CA 1
ATOM 894 C C . ASN A 1 111 ? -8.042 10.177 10.970 1.00 94.06 111 ASN A C 1
ATOM 896 O O . ASN A 1 111 ? -9.242 10.298 11.199 1.00 94.06 111 ASN A O 1
ATOM 900 N N . ALA A 1 112 ? -7.581 9.839 9.765 1.00 93.62 112 ALA A N 1
ATOM 901 C CA . ALA A 1 112 ? -8.438 9.556 8.618 1.00 93.62 112 ALA A CA 1
ATOM 902 C C . ALA A 1 112 ? -8.855 8.075 8.531 1.00 93.62 112 ALA A C 1
ATOM 904 O O . ALA A 1 112 ? -9.743 7.723 7.748 1.00 93.62 112 ALA A O 1
ATOM 905 N N . ILE A 1 113 ? -8.245 7.202 9.340 1.00 93.12 113 ILE A N 1
ATOM 906 C CA . ILE A 1 113 ? -8.568 5.776 9.379 1.00 93.12 113 ILE A CA 1
ATOM 907 C C . ILE A 1 113 ? -9.945 5.570 10.006 1.00 93.12 113 ILE A C 1
ATOM 909 O O . ILE A 1 113 ? -10.160 5.808 11.194 1.00 93.12 113 ILE A O 1
ATOM 913 N N . SER A 1 114 ? -10.870 5.056 9.203 1.00 91.50 114 SER A N 1
ATOM 914 C CA . SER A 1 114 ? -12.216 4.664 9.620 1.00 91.50 114 SER A CA 1
ATOM 915 C C . SER A 1 114 ? -12.746 3.546 8.713 1.00 91.50 114 SER A C 1
ATOM 917 O O . SER A 1 114 ? -12.161 3.267 7.669 1.00 91.50 114 SER A O 1
ATOM 919 N N . ASN A 1 115 ? -13.834 2.880 9.122 1.00 89.06 115 ASN A N 1
ATOM 920 C CA . ASN A 1 115 ? -14.573 1.901 8.303 1.00 89.06 115 ASN A CA 1
ATOM 921 C C . ASN A 1 115 ? -13.711 0.790 7.668 1.00 89.06 115 ASN A C 1
ATOM 923 O O . ASN A 1 115 ? -13.928 0.390 6.518 1.00 89.06 115 ASN A O 1
ATOM 927 N N . TYR A 1 116 ? -12.740 0.281 8.426 1.00 94.94 116 TYR A N 1
ATOM 928 C CA . TYR A 1 116 ? -11.815 -0.754 7.977 1.00 94.94 116 TYR A CA 1
ATOM 929 C C . TYR A 1 116 ? -11.968 -2.042 8.787 1.00 94.94 116 TYR A C 1
ATOM 931 O O . TYR A 1 116 ? -12.455 -2.044 9.919 1.00 94.94 116 TYR A O 1
ATOM 939 N N . LYS A 1 117 ? -11.506 -3.143 8.200 1.00 97.06 117 LYS A N 1
ATOM 940 C CA . LYS A 1 117 ? -11.360 -4.437 8.858 1.00 97.06 117 LYS A CA 1
ATOM 941 C C . LYS A 1 117 ? -9.938 -4.940 8.668 1.00 97.06 117 LYS A C 1
ATOM 943 O O . LYS A 1 117 ? -9.460 -5.017 7.540 1.00 97.06 117 LYS A O 1
ATOM 948 N N . VAL A 1 118 ? -9.291 -5.353 9.753 1.00 97.56 118 VAL A N 1
ATOM 949 C CA . VAL A 1 118 ? -8.066 -6.157 9.665 1.00 97.56 118 VAL A CA 1
ATOM 950 C C . VAL A 1 118 ? -8.473 -7.592 9.338 1.00 97.56 118 VAL A C 1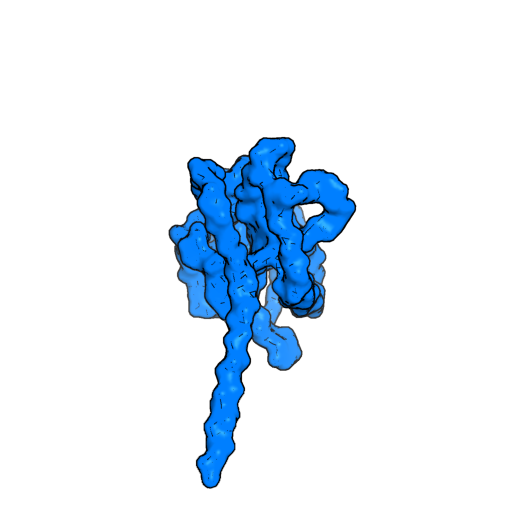
ATOM 952 O O . VAL A 1 118 ? -9.206 -8.229 10.094 1.00 97.56 118 VAL A O 1
ATOM 955 N N . LEU A 1 119 ? -8.045 -8.094 8.183 1.00 97.00 119 LEU A N 1
ATOM 956 C CA . LEU A 1 119 ? -8.346 -9.453 7.733 1.00 97.00 119 LEU A CA 1
ATOM 957 C C . LEU A 1 119 ? -7.391 -10.471 8.361 1.00 97.00 119 LEU A C 1
ATOM 959 O O . LEU A 1 119 ? -7.819 -11.550 8.762 1.00 97.00 119 LEU A O 1
ATOM 963 N N . LYS A 1 120 ? -6.098 -10.136 8.409 1.00 96.56 120 LYS A N 1
ATOM 964 C CA . LYS A 1 120 ? -5.026 -10.912 9.048 1.00 96.56 120 LYS A CA 1
ATOM 965 C C . LYS A 1 120 ? -3.749 -10.078 9.114 1.00 96.56 120 LYS A C 1
ATOM 967 O O . LYS A 1 120 ? -3.574 -9.180 8.297 1.00 96.56 120 LYS A O 1
ATOM 972 N N . ASN A 1 121 ? -2.835 -10.441 10.006 1.00 95.62 121 ASN A N 1
ATOM 973 C CA . ASN A 1 121 ? -1.465 -9.941 9.976 1.00 95.62 121 ASN A CA 1
ATOM 974 C C . ASN A 1 121 ? -0.576 -10.936 9.213 1.00 95.62 121 ASN A C 1
ATOM 976 O O . ASN A 1 121 ? -0.598 -12.139 9.486 1.00 95.62 121 ASN A O 1
ATOM 980 N N . ILE A 1 122 ? 0.150 -10.451 8.211 1.00 92.94 122 ILE A N 1
ATOM 981 C CA . ILE A 1 122 ? 1.043 -11.244 7.369 1.00 92.94 122 ILE A CA 1
ATOM 982 C C . ILE A 1 122 ? 2.473 -10.947 7.796 1.00 92.94 122 ILE A C 1
ATOM 984 O O . ILE A 1 122 ? 2.896 -9.795 7.815 1.00 92.94 122 ILE A O 1
ATOM 988 N N . LYS A 1 123 ? 3.244 -11.997 8.089 1.00 90.00 123 LYS A N 1
ATOM 989 C CA . LYS A 1 123 ? 4.679 -11.848 8.317 1.00 90.00 123 LYS A CA 1
ATOM 990 C C . LYS A 1 123 ? 5.339 -11.435 7.002 1.00 90.00 123 LYS A C 1
ATOM 992 O O . LYS A 1 123 ? 5.309 -12.195 6.040 1.00 90.00 123 LYS A O 1
ATOM 997 N N . VAL A 1 124 ? 5.900 -10.236 6.990 1.00 87.31 124 VAL A N 1
ATOM 998 C CA . VAL A 1 124 ? 6.602 -9.645 5.850 1.00 87.31 124 VAL A CA 1
ATOM 999 C C . VAL A 1 124 ? 8.028 -9.275 6.246 1.00 87.31 124 VAL A C 1
ATOM 1001 O O . VAL A 1 124 ? 8.290 -8.860 7.379 1.00 87.31 124 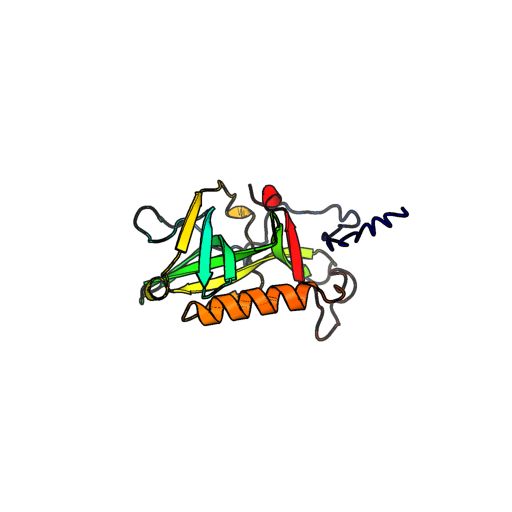VAL A O 1
ATOM 1004 N N . ASN A 1 125 ? 8.963 -9.435 5.316 1.00 85.19 125 ASN A N 1
ATOM 1005 C CA . ASN A 1 125 ? 10.352 -9.047 5.488 1.00 85.19 125 ASN A CA 1
ATOM 1006 C C . ASN A 1 125 ? 10.528 -7.573 5.104 1.00 85.19 125 ASN A C 1
ATOM 1008 O O . ASN A 1 125 ? 10.671 -7.245 3.929 1.00 85.19 125 ASN A O 1
ATOM 1012 N N . PHE A 1 126 ? 10.562 -6.689 6.105 1.00 78.38 126 PHE A N 1
ATOM 1013 C CA . PHE A 1 126 ? 10.703 -5.242 5.897 1.00 78.38 126 PHE A CA 1
ATOM 1014 C C . PHE A 1 126 ? 11.960 -4.853 5.097 1.00 78.38 126 PHE A C 1
ATOM 1016 O O . PHE A 1 126 ? 11.941 -3.851 4.396 1.00 78.38 126 PHE A O 1
ATOM 1023 N N . LYS A 1 127 ? 13.025 -5.672 5.116 1.00 78.31 127 LYS A N 1
ATOM 1024 C CA . LYS A 1 127 ? 14.249 -5.426 4.328 1.00 78.31 127 LYS A CA 1
ATOM 1025 C C . LYS A 1 127 ? 14.048 -5.580 2.816 1.00 78.31 127 LYS A C 1
ATOM 1027 O O . LYS A 1 127 ? 14.871 -5.102 2.044 1.00 78.31 127 LYS A O 1
ATOM 1032 N N . LY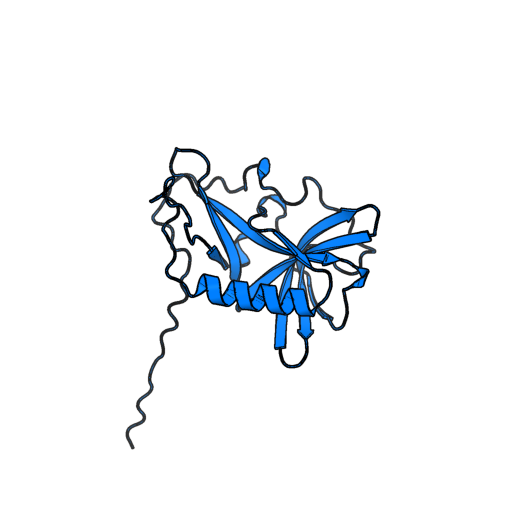S A 1 128 ? 12.972 -6.254 2.399 1.00 80.50 128 LYS A N 1
ATOM 1033 C CA . LYS A 1 128 ? 12.591 -6.426 0.990 1.00 80.50 128 LYS A CA 1
ATOM 1034 C C . LYS A 1 128 ? 11.624 -5.346 0.499 1.00 80.50 128 LYS A C 1
ATOM 1036 O O . LYS A 1 128 ? 11.209 -5.392 -0.655 1.00 80.50 128 LYS A O 1
ATOM 1041 N N . ILE A 1 129 ? 11.222 -4.411 1.363 1.00 85.81 129 ILE A N 1
ATOM 1042 C CA . ILE A 1 129 ? 10.255 -3.373 1.012 1.00 85.81 129 ILE A CA 1
ATOM 1043 C C . ILE A 1 129 ? 10.997 -2.098 0.607 1.00 85.81 129 ILE A C 1
ATOM 1045 O O . ILE A 1 129 ? 11.587 -1.401 1.433 1.00 85.81 129 ILE A O 1
ATOM 1049 N N . GLY A 1 130 ? 10.948 -1.796 -0.688 1.00 86.56 130 GLY A N 1
ATOM 1050 C CA . GLY A 1 130 ? 11.376 -0.516 -1.241 1.00 86.56 130 GLY A CA 1
ATOM 1051 C C . GLY A 1 130 ? 10.193 0.414 -1.514 1.00 86.56 130 GLY A C 1
ATOM 1052 O O . GLY A 1 130 ? 9.126 -0.047 -1.913 1.00 86.56 130 GLY A O 1
ATOM 1053 N N . ARG A 1 131 ? 10.384 1.722 -1.342 1.00 87.25 131 ARG A N 1
ATOM 1054 C CA . ARG A 1 131 ? 9.439 2.794 -1.653 1.00 87.25 131 ARG A CA 1
ATOM 1055 C C . ARG A 1 131 ? 9.550 3.187 -3.119 1.00 87.25 131 ARG A C 1
ATOM 1057 O O . ARG A 1 131 ? 10.609 3.608 -3.574 1.00 87.25 131 ARG A O 1
ATOM 1064 N N . GLY A 1 132 ? 8.451 3.016 -3.843 1.00 86.50 132 GLY A N 1
ATOM 1065 C CA . GLY A 1 132 ? 8.262 3.456 -5.218 1.00 86.50 132 GLY A CA 1
ATOM 1066 C C . GLY A 1 132 ? 7.602 4.823 -5.234 1.00 86.50 132 GLY A C 1
ATOM 1067 O O . GLY A 1 132 ? 8.205 5.811 -4.831 1.00 86.50 132 GLY A O 1
ATOM 1068 N N . MET A 1 133 ? 6.354 4.880 -5.695 1.00 85.25 133 MET A N 1
ATOM 1069 C CA . MET A 1 133 ? 5.536 6.084 -5.538 1.00 85.25 133 MET A CA 1
ATOM 1070 C C . MET A 1 133 ? 4.969 6.173 -4.135 1.00 85.25 133 MET A C 1
ATOM 1072 O O . MET A 1 133 ? 4.489 5.181 -3.592 1.00 85.25 133 MET A O 1
ATOM 1076 N N . ASP A 1 134 ? 4.968 7.380 -3.595 1.00 84.94 134 ASP A N 1
ATOM 1077 C CA . ASP A 1 134 ? 4.259 7.744 -2.387 1.00 84.94 134 ASP A CA 1
ATOM 1078 C C . ASP A 1 134 ? 3.198 8.808 -2.692 1.00 84.94 134 ASP A C 1
ATOM 1080 O O . ASP A 1 134 ? 3.324 9.652 -3.580 1.00 84.94 134 ASP A O 1
ATOM 1084 N N . SER A 1 135 ? 2.061 8.718 -2.014 1.00 88.44 135 SER A N 1
ATOM 1085 C CA . SER A 1 135 ? 0.978 9.692 -2.145 1.00 88.44 135 SER A CA 1
ATOM 1086 C C . SER A 1 135 ? 0.354 9.937 -0.778 1.00 88.44 135 SER A C 1
ATOM 1088 O O . SER A 1 135 ? -0.288 9.035 -0.237 1.00 88.44 135 SER A O 1
ATOM 1090 N N . PRO A 1 136 ? 0.554 11.118 -0.166 1.00 88.81 136 PRO A N 1
ATOM 1091 C CA . PRO A 1 136 ? -0.101 11.447 1.089 1.00 88.81 136 PRO A CA 1
ATOM 1092 C C . PRO A 1 136 ? -1.596 11.659 0.844 1.00 88.81 136 PRO A C 1
ATOM 1094 O O . PRO A 1 136 ? -2.012 12.464 0.010 1.00 88.81 136 PRO A O 1
ATOM 1097 N N . THR A 1 137 ? -2.416 10.944 1.603 1.00 89.62 137 THR A N 1
ATOM 1098 C CA . THR A 1 137 ? -3.876 10.959 1.503 1.00 89.62 137 THR A CA 1
ATOM 1099 C C . THR A 1 137 ? -4.479 11.471 2.800 1.00 89.62 137 THR A C 1
ATOM 1101 O O . THR A 1 137 ? -4.126 11.035 3.897 1.00 89.62 137 THR A O 1
ATOM 1104 N N . LYS A 1 138 ? -5.398 12.434 2.685 1.00 83.88 138 LYS A N 1
ATOM 1105 C CA . LYS A 1 138 ? -5.984 13.106 3.855 1.00 83.88 138 LYS A CA 1
ATOM 1106 C C . LYS A 1 138 ? -7.307 12.481 4.288 1.00 83.88 138 LYS A C 1
ATOM 1108 O O . LYS A 1 138 ? -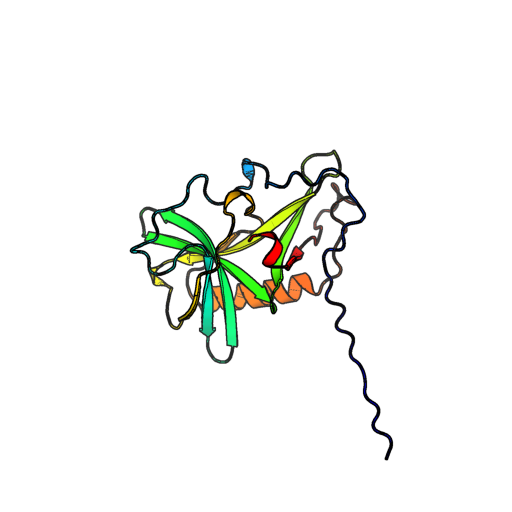7.822 12.811 5.351 1.00 83.88 138 LYS A O 1
ATOM 1113 N N . ASN A 1 139 ? -7.890 11.620 3.457 1.00 92.31 139 ASN A N 1
ATOM 1114 C CA . ASN A 1 139 ? -9.179 10.981 3.697 1.00 92.31 139 ASN A CA 1
ATOM 1115 C C . ASN A 1 139 ? -9.317 9.685 2.875 1.00 92.31 139 ASN A C 1
ATOM 1117 O O . ASN A 1 139 ? -8.541 9.412 1.961 1.00 92.31 139 ASN A O 1
ATOM 1121 N N . LEU A 1 140 ? -10.355 8.901 3.172 1.00 92.88 140 LEU A N 1
ATOM 1122 C CA . LEU A 1 140 ? -10.634 7.648 2.467 1.00 92.88 140 LEU A CA 1
ATOM 1123 C C . LEU A 1 140 ? -11.010 7.838 0.983 1.00 92.88 140 LEU A C 1
ATOM 1125 O O . LEU A 1 140 ? -10.773 6.945 0.176 1.00 92.88 140 LEU A O 1
ATOM 1129 N N . GLN A 1 141 ? -11.570 8.982 0.579 1.00 93.25 141 GLN A N 1
ATOM 1130 C CA . GLN A 1 141 ? -11.884 9.216 -0.839 1.00 93.25 141 GLN A CA 1
ATOM 1131 C C . GLN A 1 141 ? -10.613 9.376 -1.680 1.00 93.25 141 GLN A C 1
ATOM 1133 O O . GLN A 1 141 ? -10.564 8.882 -2.805 1.00 93.25 141 GLN A O 1
ATOM 1138 N N . ASP A 1 142 ? -9.567 9.988 -1.119 1.00 93.44 142 ASP A N 1
ATOM 1139 C CA . ASP A 1 142 ? -8.244 10.041 -1.746 1.00 93.44 142 ASP A CA 1
ATOM 1140 C C . ASP A 1 142 ? -7.657 8.632 -1.916 1.00 93.44 142 ASP A C 1
ATOM 1142 O O . ASP A 1 142 ? -7.169 8.307 -2.993 1.00 93.44 142 ASP A O 1
ATOM 1146 N N . ILE A 1 143 ? -7.806 7.755 -0.915 1.00 94.69 143 ILE A N 1
ATOM 1147 C CA . ILE A 1 143 ? -7.411 6.338 -1.013 1.00 94.69 143 ILE A CA 1
ATOM 1148 C C . ILE A 1 143 ? -8.139 5.621 -2.157 1.00 94.69 143 ILE A C 1
ATOM 1150 O O . ILE A 1 143 ? -7.513 4.913 -2.946 1.00 94.69 143 ILE A O 1
ATOM 1154 N N . LEU A 1 144 ? -9.455 5.816 -2.287 1.00 94.81 144 LEU A N 1
ATOM 1155 C CA . LEU A 1 144 ? -10.228 5.227 -3.383 1.00 94.81 144 LEU A CA 1
ATOM 1156 C C . LEU A 1 144 ? -9.784 5.755 -4.752 1.00 94.81 144 LEU A C 1
ATOM 1158 O O . LEU A 1 144 ? -9.711 4.987 -5.715 1.00 94.81 144 LEU A O 1
ATOM 1162 N N . ARG A 1 145 ? -9.481 7.053 -4.847 1.00 94.94 145 ARG A N 1
ATOM 1163 C CA . ARG A 1 145 ? -8.943 7.662 -6.067 1.00 94.94 145 ARG A CA 1
ATOM 1164 C C . ARG A 1 145 ? -7.591 7.051 -6.429 1.00 94.94 145 ARG A C 1
ATOM 1166 O O . ARG A 1 145 ? -7.421 6.628 -7.569 1.00 94.94 145 ARG A O 1
ATOM 1173 N N . ASP A 1 146 ? -6.662 6.978 -5.482 1.00 95.06 146 ASP A N 1
ATOM 1174 C CA . ASP A 1 146 ? -5.316 6.451 -5.710 1.00 95.06 146 ASP A CA 1
ATOM 1175 C C . ASP A 1 146 ? -5.359 4.970 -6.111 1.00 95.06 146 ASP A C 1
ATOM 1177 O O . ASP A 1 146 ? -4.697 4.569 -7.068 1.00 95.06 146 ASP A O 1
ATOM 1181 N N . TYR A 1 147 ? -6.219 4.174 -5.466 1.00 95.38 147 TYR A N 1
ATOM 1182 C CA . TYR A 1 147 ? -6.465 2.782 -5.840 1.00 95.38 147 TYR A CA 1
ATOM 1183 C C . TYR A 1 147 ? -6.947 2.651 -7.292 1.00 95.38 147 TYR A C 1
ATOM 1185 O O . TYR A 1 147 ? -6.362 1.905 -8.082 1.00 95.38 147 TYR A O 1
ATOM 1193 N N . ARG A 1 148 ? -7.987 3.406 -7.676 1.00 94.81 148 ARG A N 1
ATOM 1194 C CA . ARG A 1 148 ? -8.538 3.384 -9.043 1.00 94.81 148 ARG A CA 1
ATOM 1195 C C . ARG A 1 148 ? -7.512 3.841 -10.074 1.00 94.81 148 ARG A C 1
ATOM 1197 O O . ARG A 1 148 ? -7.333 3.172 -11.088 1.00 94.81 148 ARG A O 1
ATOM 1204 N N . ASN A 1 149 ? -6.794 4.925 -9.795 1.00 93.44 149 ASN A N 1
ATOM 1205 C CA . ASN A 1 149 ? -5.720 5.409 -10.657 1.00 93.44 149 ASN A CA 1
ATOM 1206 C C . ASN A 1 149 ? -4.619 4.353 -10.814 1.00 93.44 149 ASN A C 1
ATOM 1208 O O . ASN A 1 149 ? -4.174 4.088 -11.930 1.00 93.44 149 ASN A O 1
ATOM 1212 N N . GLY A 1 150 ? -4.219 3.702 -9.720 1.00 91.88 150 GLY A N 1
ATOM 1213 C CA . GLY A 1 150 ? -3.210 2.650 -9.734 1.00 91.88 150 GLY A CA 1
ATOM 1214 C C . GLY A 1 150 ? -3.626 1.418 -10.543 1.00 91.88 150 GLY A C 1
ATOM 1215 O O . GLY A 1 150 ? -2.764 0.818 -11.191 1.00 91.88 150 GLY A O 1
ATOM 1216 N N . LEU A 1 151 ? -4.920 1.070 -10.561 1.00 93.00 151 LEU A N 1
ATOM 1217 C CA . LEU A 1 151 ? -5.468 0.051 -11.463 1.00 93.00 151 LEU A CA 1
ATOM 1218 C C . LEU A 1 151 ? -5.402 0.500 -12.927 1.00 93.00 151 LEU A C 1
ATOM 1220 O O . LEU A 1 151 ? -4.926 -0.255 -13.771 1.00 93.00 151 LEU A O 1
ATOM 1224 N N . GLU A 1 152 ? -5.861 1.714 -13.243 1.00 91.69 152 GLU A N 1
ATOM 1225 C CA . GLU A 1 152 ? -5.888 2.220 -14.624 1.00 91.69 152 GLU A CA 1
ATOM 1226 C C . GLU A 1 152 ? -4.489 2.353 -15.231 1.00 91.69 152 GLU A C 1
ATOM 1228 O O . GLU A 1 152 ? -4.277 1.992 -16.388 1.00 91.69 152 GLU A O 1
ATOM 1233 N N . VAL A 1 153 ? -3.507 2.821 -14.457 1.00 87.88 153 VAL A N 1
ATOM 1234 C CA . VAL A 1 153 ? -2.118 2.921 -14.924 1.00 87.88 153 VAL A CA 1
ATOM 1235 C C . VAL A 1 153 ? -1.549 1.539 -15.249 1.00 87.88 153 VAL A C 1
ATOM 1237 O O . VAL A 1 153 ? -0.947 1.371 -16.305 1.00 87.88 153 VAL A O 1
ATOM 1240 N N . ARG A 1 154 ? -1.818 0.522 -14.423 1.00 89.50 154 ARG A N 1
ATOM 1241 C CA . ARG A 1 154 ? -1.315 -0.849 -14.630 1.00 89.50 154 ARG A CA 1
ATOM 1242 C C . ARG A 1 154 ? -2.017 -1.622 -15.749 1.00 89.50 154 ARG A C 1
ATOM 1244 O O . ARG A 1 154 ? -1.528 -2.673 -16.147 1.00 89.50 154 ARG A O 1
ATOM 1251 N N . LYS A 1 155 ? -3.132 -1.110 -16.283 1.00 87.81 155 LYS A N 1
ATOM 1252 C CA . LYS A 1 155 ? -3.743 -1.617 -17.526 1.00 87.81 155 LYS A CA 1
ATOM 1253 C C . LYS A 1 155 ? -3.000 -1.149 -18.778 1.00 87.81 155 LYS A C 1
ATOM 1255 O O . LYS A 1 155 ? -3.194 -1.724 -19.850 1.00 87.81 155 LYS A O 1
ATOM 1260 N N . LYS A 1 156 ? -2.197 -0.084 -18.679 1.00 85.25 156 LYS A N 1
ATOM 1261 C CA . LYS A 1 156 ? -1.426 0.441 -19.809 1.00 85.25 156 LYS A CA 1
ATOM 1262 C C . LYS A 1 156 ? -0.307 -0.532 -20.173 1.00 85.25 156 LYS A C 1
ATOM 1264 O O . LYS A 1 156 ? 0.150 -1.331 -19.359 1.00 85.25 156 LYS A O 1
ATOM 1269 N N . LYS A 1 157 ? 0.156 -0.449 -21.421 1.00 80.50 157 LYS A N 1
ATOM 1270 C CA . LYS A 1 157 ? 1.319 -1.212 -21.870 1.00 80.50 157 LYS A CA 1
ATOM 1271 C C . LYS A 1 157 ? 2.546 -0.760 -21.075 1.00 80.50 157 LYS A C 1
ATOM 1273 O O . LYS A 1 157 ? 2.939 0.396 -21.186 1.00 80.50 157 LYS A O 1
ATOM 1278 N N . GLN A 1 158 ? 3.132 -1.680 -20.314 1.00 76.38 158 GLN A N 1
ATOM 1279 C CA . GLN A 1 158 ? 4.348 -1.413 -19.555 1.00 76.38 158 GLN A CA 1
ATOM 1280 C C . GLN A 1 158 ? 5.540 -1.192 -20.493 1.00 76.38 158 GLN A C 1
ATOM 1282 O O . GLN A 1 158 ? 5.735 -1.944 -21.455 1.00 76.38 158 GLN A O 1
ATOM 1287 N N . THR A 1 159 ? 6.347 -0.182 -20.188 1.00 73.12 159 THR A N 1
ATOM 1288 C CA . THR A 1 159 ? 7.684 -0.002 -20.749 1.00 73.12 159 THR A CA 1
ATOM 1289 C C . THR A 1 159 ? 8.638 -0.965 -20.029 1.00 73.12 159 THR A C 1
ATOM 1291 O O . THR A 1 159 ? 8.660 -0.980 -18.794 1.00 73.12 159 THR A O 1
ATOM 1294 N N . PRO A 1 160 ? 9.440 -1.775 -20.749 1.00 74.94 160 PRO A N 1
ATOM 1295 C CA . PRO A 1 160 ? 10.486 -2.575 -20.124 1.00 74.94 160 PRO A CA 1
ATOM 1296 C C . PRO A 1 160 ? 11.470 -1.673 -19.376 1.00 74.94 160 PRO A C 1
ATOM 1298 O O . PRO A 1 160 ? 11.962 -0.693 -19.930 1.00 74.94 160 PRO A O 1
ATOM 1301 N N . CYS A 1 161 ? 11.755 -2.008 -18.118 1.00 74.75 161 CYS A N 1
ATOM 1302 C CA . CYS A 1 161 ? 12.569 -1.159 -17.251 1.00 74.75 161 CYS A CA 1
ATOM 1303 C C . CYS A 1 161 ? 14.004 -0.953 -17.788 1.00 74.75 161 CYS A C 1
ATOM 1305 O O . CYS A 1 161 ? 14.537 0.148 -17.695 1.00 74.75 161 CYS A O 1
ATOM 1307 N N . GLU A 1 162 ? 14.597 -1.968 -18.420 1.00 70.88 162 GLU A N 1
ATOM 1308 C CA . GLU A 1 162 ? 15.968 -1.905 -18.953 1.00 70.88 162 GLU A CA 1
ATOM 1309 C C . GLU A 1 162 ? 16.074 -1.071 -20.243 1.00 70.88 162 GLU A C 1
ATOM 1311 O O . GLU A 1 162 ? 17.124 -0.500 -20.530 1.00 70.88 162 GLU A O 1
ATOM 1316 N N . ASP A 1 163 ? 14.989 -0.972 -21.021 1.00 64.06 163 ASP A N 1
ATOM 1317 C CA . ASP A 1 163 ? 15.084 -0.521 -22.410 1.00 64.06 163 ASP A CA 1
ATOM 1318 C C . ASP A 1 163 ? 15.218 1.001 -22.554 1.00 64.06 163 ASP A C 1
ATOM 1320 O O . ASP A 1 163 ? 15.636 1.453 -23.622 1.00 64.06 163 ASP A O 1
ATOM 1324 N N . LYS A 1 164 ? 14.860 1.825 -21.549 1.00 60.44 164 LYS A N 1
ATOM 1325 C CA . LYS A 1 164 ? 14.773 3.289 -21.751 1.00 60.44 164 LYS A CA 1
ATOM 1326 C C . LYS A 1 164 ? 15.029 4.166 -20.520 1.00 60.44 164 LYS A C 1
ATOM 1328 O O . LYS A 1 164 ? 14.125 4.821 -20.008 1.00 60.44 164 LYS A O 1
ATOM 1333 N N . LEU A 1 165 ? 16.309 4.340 -20.185 1.00 60.53 165 LEU A N 1
ATOM 1334 C CA . LEU A 1 165 ? 16.799 5.437 -19.326 1.00 60.53 165 LEU A CA 1
ATOM 1335 C C . LEU A 1 165 ? 16.472 6.847 -19.873 1.00 60.53 165 LEU A C 1
ATOM 1337 O O . LEU A 1 165 ? 16.539 7.819 -19.129 1.00 60.53 165 LEU A O 1
ATOM 1341 N N . GLY A 1 166 ? 16.142 6.968 -21.167 1.00 59.88 166 GLY A N 1
ATOM 1342 C CA . GLY A 1 166 ? 15.866 8.240 -21.849 1.00 59.88 166 GLY A CA 1
ATOM 1343 C C . GLY A 1 166 ? 14.400 8.494 -22.214 1.00 59.88 166 GLY A C 1
ATOM 1344 O O . GLY A 1 166 ? 14.123 9.459 -22.924 1.00 59.88 166 GLY A O 1
ATOM 1345 N N . GLU A 1 167 ? 13.453 7.642 -21.801 1.00 67.94 167 GLU A N 1
ATOM 1346 C CA . GLU A 1 167 ? 12.032 7.950 -21.999 1.00 67.94 167 GLU A CA 1
ATOM 1347 C C . GLU A 1 167 ? 11.577 9.021 -21.005 1.00 67.94 167 GLU A C 1
ATOM 1349 O O . GLU A 1 167 ? 11.855 8.931 -19.815 1.00 67.94 167 GLU A O 1
ATOM 1354 N N . LEU A 1 168 ? 10.847 10.028 -21.491 1.00 60.94 168 LEU A N 1
ATOM 1355 C CA . LEU A 1 168 ? 10.346 11.121 -20.650 1.00 60.94 168 LEU A CA 1
ATOM 1356 C C . LEU A 1 168 ? 9.278 10.661 -19.646 1.00 60.94 168 LEU A C 1
ATOM 1358 O O . LEU A 1 168 ? 9.125 11.296 -18.612 1.00 60.94 168 LEU A O 1
ATOM 1362 N N . ASN A 1 169 ? 8.541 9.583 -19.946 1.00 64.25 169 ASN A N 1
ATOM 1363 C CA . ASN A 1 169 ? 7.454 9.061 -19.108 1.00 64.25 169 ASN A CA 1
ATOM 1364 C C . ASN A 1 169 ? 7.341 7.522 -19.217 1.00 64.25 169 ASN A C 1
ATOM 1366 O O . ASN A 1 169 ? 6.359 7.028 -19.782 1.00 64.25 169 ASN A O 1
ATOM 1370 N N . PRO A 1 170 ? 8.334 6.745 -18.748 1.00 72.31 170 PRO A N 1
ATOM 1371 C CA . PRO A 1 170 ? 8.249 5.291 -18.785 1.00 72.31 170 PRO A CA 1
ATOM 1372 C C . PRO A 1 170 ? 7.144 4.814 -17.835 1.00 72.31 170 PRO A C 1
ATOM 1374 O O . PRO A 1 170 ? 7.092 5.222 -16.677 1.00 72.31 170 PRO A O 1
ATOM 1377 N N . VAL A 1 171 ? 6.265 3.937 -18.323 1.00 68.88 171 VAL A N 1
ATOM 1378 C CA . VAL A 1 171 ? 5.206 3.314 -17.514 1.00 68.88 171 VAL A CA 1
ATOM 1379 C C . VAL A 1 171 ? 5.724 1.958 -17.050 1.00 68.88 171 VAL A C 1
ATOM 1381 O O . VAL A 1 171 ? 5.617 0.966 -17.765 1.00 68.88 171 VAL A O 1
ATOM 1384 N N . ASN A 1 172 ? 6.367 1.916 -15.890 1.00 83.00 172 ASN A N 1
ATOM 1385 C CA . ASN A 1 172 ? 6.982 0.715 -15.310 1.00 83.00 172 ASN A CA 1
ATOM 1386 C C . ASN A 1 172 ? 6.215 0.187 -14.084 1.00 83.00 172 ASN A C 1
ATOM 1388 O O . ASN A 1 172 ? 6.732 -0.640 -13.325 1.00 83.00 172 ASN A O 1
ATOM 1392 N N . GLU A 1 173 ? 4.987 0.658 -13.877 1.00 87.56 173 GLU A N 1
ATOM 1393 C CA . GLU A 1 173 ? 4.093 0.210 -12.821 1.00 87.56 173 GLU A CA 1
ATOM 1394 C C . GLU A 1 173 ? 3.624 -1.215 -13.097 1.00 87.56 173 GLU A C 1
ATOM 1396 O O . GLU A 1 173 ? 3.026 -1.507 -14.134 1.00 87.56 173 GLU A O 1
ATOM 1401 N N . CYS A 1 174 ? 3.846 -2.113 -12.142 1.00 89.25 174 CYS A N 1
ATOM 1402 C CA . CYS A 1 174 ? 3.437 -3.501 -12.243 1.00 89.25 174 CYS A CA 1
ATOM 1403 C C . CYS A 1 174 ? 2.875 -4.062 -10.940 1.00 89.25 174 CYS A C 1
ATOM 1405 O O . CYS A 1 174 ? 2.568 -3.345 -9.982 1.00 89.25 174 CYS A O 1
ATOM 1407 N N . TYR A 1 175 ? 2.649 -5.366 -10.969 1.00 91.50 175 TYR A N 1
ATOM 1408 C CA . TYR A 1 175 ? 2.143 -6.144 -9.862 1.00 91.50 175 TYR A CA 1
ATOM 1409 C C . TYR A 1 175 ? 3.231 -7.106 -9.404 1.00 91.50 175 TYR A C 1
ATOM 1411 O O . TYR A 1 175 ? 3.819 -7.811 -10.228 1.00 91.50 175 TYR A O 1
ATOM 1419 N N . PHE A 1 176 ? 3.459 -7.172 -8.096 1.00 90.62 176 PHE A N 1
ATOM 1420 C CA . PHE A 1 176 ? 4.324 -8.181 -7.495 1.00 90.62 176 PHE A CA 1
ATOM 1421 C C . PHE A 1 176 ? 3.480 -9.210 -6.749 1.00 90.62 176 PHE A C 1
ATOM 1423 O O . PHE A 1 176 ? 2.519 -8.831 -6.076 1.00 90.62 176 PHE A O 1
ATOM 1430 N N . PRO A 1 177 ? 3.797 -10.512 -6.826 1.00 90.81 177 PRO A N 1
ATOM 1431 C CA . PRO A 1 177 ? 3.142 -11.486 -5.967 1.00 90.81 177 PRO A CA 1
ATOM 1432 C C . PRO A 1 177 ? 3.480 -11.173 -4.505 1.00 90.81 177 PRO A C 1
ATOM 1434 O O . PRO A 1 177 ? 4.644 -10.968 -4.170 1.00 90.81 177 PRO A O 1
ATOM 1437 N N . LEU A 1 178 ? 2.479 -11.172 -3.621 1.00 86.81 178 LEU A N 1
ATOM 1438 C CA . LEU A 1 178 ? 2.683 -10.872 -2.198 1.00 86.81 178 LEU A CA 1
ATOM 1439 C C . LEU A 1 178 ? 3.722 -11.796 -1.535 1.00 86.81 178 LEU A C 1
ATOM 1441 O O . LEU A 1 178 ? 4.451 -11.368 -0.645 1.00 86.81 178 LEU A O 1
ATOM 1445 N N . SER A 1 179 ? 3.832 -13.042 -2.004 1.00 87.69 179 SER A N 1
ATOM 1446 C CA . SER A 1 179 ? 4.825 -14.017 -1.536 1.00 87.69 179 SER A CA 1
ATOM 1447 C C . SER A 1 179 ? 6.275 -13.578 -1.746 1.00 87.69 179 SER A C 1
ATOM 1449 O O . SER A 1 179 ? 7.159 -14.135 -1.109 1.00 87.69 179 SER A O 1
ATOM 1451 N N . LYS A 1 180 ? 6.540 -12.591 -2.614 1.00 85.62 180 LYS A N 1
ATOM 1452 C CA . LYS A 1 180 ? 7.886 -12.030 -2.801 1.00 85.62 180 LYS A CA 1
ATOM 1453 C C . LYS A 1 180 ? 8.416 -11.337 -1.537 1.00 85.62 180 LYS A C 1
ATOM 1455 O O . LYS A 1 180 ? 9.627 -11.233 -1.365 1.00 85.62 180 LYS A O 1
ATOM 1460 N N . PHE A 1 181 ? 7.522 -10.884 -0.659 1.00 82.81 181 PHE A N 1
ATOM 1461 C CA . PHE A 1 181 ? 7.862 -10.075 0.513 1.00 82.81 181 PHE A CA 1
ATOM 1462 C C . PHE A 1 181 ? 7.653 -10.799 1.848 1.00 82.81 181 PHE A C 1
ATOM 1464 O O . PHE A 1 181 ? 7.769 -10.166 2.895 1.00 82.81 181 PHE A O 1
ATOM 1471 N N . GLN A 1 182 ? 7.322 -12.091 1.824 1.00 82.44 182 GLN A N 1
ATOM 1472 C CA . GLN A 1 182 ? 7.192 -12.942 3.015 1.00 82.44 182 GLN A CA 1
ATOM 1473 C C . GLN A 1 182 ? 8.544 -13.557 3.381 1.00 82.44 182 GLN A C 1
ATOM 1475 O O . GLN A 1 182 ? 8.858 -13.588 4.593 1.00 82.44 182 GLN A O 1
#

Organism: NCBI:txid421072

Sequence (182 aa):
MKVRILFLILFITNCNPKNSKLEDDNSPNIFLTNYWKVDDKNLKLKFGDLVEFNIGKENIKAIVLDISPENDGNWFGLCFLNGNQIFGRKIPQGFGGHCVDLCDFSYLHENAISNYKVLKNIKVNFKKIGRGMDSPTKNLQDILRDYRNGLEVRKKKQTPCEDKLGELNPVNECYFPLSKFQ

pLDDT: mean 79.72, std 18.59, range [34.62, 97.69]

Radius of gyration: 17.46 Å; chains: 1; bounding box: 51×41×49 Å

Secondary structure (DSSP, 8-state):
-------------B------S---SS--GGGBS-SS----TTSSS-TTEEEEEEETTEEEEEEEEEEEEETTEEEEEEEEEETTEEEEEEEEEGGGTEEEEEEEEEEEEGGG--SEEEEEE----GGG-BEEEEEEESSHHHHHHHHHHHHHHHTSPPPPTTT-TT-SS---EEEEEGGGG-

Foldseek 3Di:
DDPDPPPPPPPQVAVDDPDDPDPPLFFPPVFQADPDQDPCVPPPDHQQFFKWADDPPDTWTWGFLHWDQDPVAIKTWTFTDDDQWTKWFWADDPLPLDTAIATETEIEGRVQDDRMDRPDGDDFASRNHGHDHYHYDDHVVVVVVVNVVSVVLQVDDADRNSPPPPDPDGSGMHIDRNVSGD